Protein AF-A0A4R1UA46-F1 (afdb_monomer_lite)

pLDDT: mean 77.19, std 11.17, range [39.56, 89.19]

Secondary structure (DSSP, 8-state):
------HHHHHHHHHHHHHHHGGGEEEEEEEEE-TTSS-EEEEEEEEEEETTEEEEEEEEPPPP---

Structure (mmCIF, N/CA/C/O backbone):
data_AF-A0A4R1UA46-F1
#
_entry.id   AF-A0A4R1UA46-F1
#
loop_
_atom_site.group_PDB
_atom_site.id
_atom_site.type_symbol
_atom_site.label_atom_id
_atom_site.label_alt_id
_atom_site.label_comp_id
_atom_site.label_asym_id
_atom_site.label_entity_id
_atom_site.label_seq_id
_atom_site.pdbx_PDB_ins_code
_atom_site.Cartn_x
_atom_site.Cartn_y
_atom_site.Cartn_z
_atom_site.occupancy
_atom_site.B_iso_or_equiv
_atom_site.auth_seq_id
_atom_site.auth_comp_id
_atom_site.auth_asym_id
_atom_site.auth_atom_id
_atom_site.pdbx_PDB_model_num
ATOM 1 N N . MET A 1 1 ? 33.061 15.590 -3.577 1.00 39.56 1 MET A N 1
ATOM 2 C CA . MET A 1 1 ? 32.107 15.709 -4.700 1.00 39.56 1 MET A CA 1
ATOM 3 C C . MET A 1 1 ? 30.702 15.616 -4.131 1.00 39.56 1 MET A C 1
ATOM 5 O O . MET A 1 1 ? 30.330 14.547 -3.670 1.00 39.56 1 MET A O 1
ATOM 9 N N . ALA A 1 2 ? 29.961 16.721 -4.070 1.00 49.19 2 ALA A N 1
ATOM 10 C CA . ALA A 1 2 ? 28.548 16.683 -3.701 1.00 49.19 2 ALA A CA 1
ATOM 11 C C . ALA A 1 2 ? 27.745 16.328 -4.960 1.00 49.19 2 ALA A C 1
ATOM 13 O O . ALA A 1 2 ? 27.848 17.029 -5.965 1.00 49.19 2 ALA A O 1
ATOM 14 N N . VAL A 1 3 ? 27.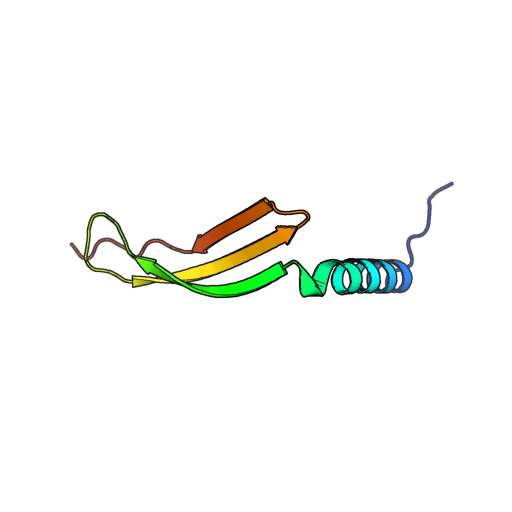005 15.219 -4.935 1.00 61.62 3 VAL A N 1
ATOM 15 C CA . VAL A 1 3 ?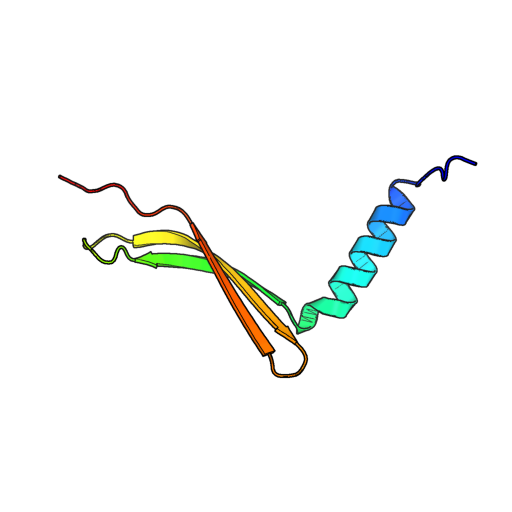 26.106 14.850 -6.035 1.00 61.62 3 VAL A CA 1
ATOM 16 C C . VAL A 1 3 ? 24.945 15.839 -6.007 1.00 61.62 3 VAL A C 1
ATOM 18 O O . VAL A 1 3 ? 24.108 15.800 -5.107 1.00 61.62 3 VAL A O 1
ATOM 21 N N . ALA A 1 4 ? 24.919 16.768 -6.960 1.00 60.84 4 ALA A N 1
ATOM 22 C CA . ALA A 1 4 ? 23.775 17.642 -7.167 1.00 60.84 4 ALA A CA 1
ATOM 23 C C . ALA A 1 4 ? 22.622 16.789 -7.713 1.00 60.84 4 ALA A C 1
ATOM 25 O O . ALA A 1 4 ? 22.547 16.511 -8.909 1.00 60.84 4 ALA A O 1
ATOM 26 N N . PHE A 1 5 ? 21.747 16.312 -6.828 1.00 66.50 5 PHE A N 1
ATOM 27 C CA . PHE A 1 5 ? 20.547 15.600 -7.246 1.00 66.50 5 PHE A CA 1
ATOM 28 C C . PHE A 1 5 ? 19.560 16.599 -7.849 1.00 66.50 5 PHE A C 1
ATOM 30 O O . PHE A 1 5 ? 18.933 17.387 -7.143 1.00 66.50 5 PHE A O 1
ATOM 37 N N . ASN A 1 6 ? 19.436 16.574 -9.174 1.00 82.94 6 ASN A N 1
ATOM 38 C CA . ASN A 1 6 ? 18.412 17.332 -9.875 1.00 82.94 6 ASN A CA 1
ATOM 39 C C . ASN A 1 6 ? 17.030 16.756 -9.507 1.00 82.94 6 ASN A C 1
ATOM 41 O O . ASN A 1 6 ? 16.816 15.544 -9.597 1.00 82.94 6 ASN A O 1
ATOM 45 N N . ARG A 1 7 ? 16.090 17.614 -9.095 1.00 83.19 7 ARG A N 1
ATOM 46 C CA . ARG A 1 7 ? 14.718 17.229 -8.721 1.00 83.19 7 ARG A CA 1
ATOM 47 C C . ARG A 1 7 ? 14.059 16.376 -9.806 1.00 83.19 7 ARG A C 1
ATOM 49 O O . ARG A 1 7 ? 13.385 15.399 -9.490 1.00 83.19 7 ARG A O 1
ATOM 56 N N . ASP A 1 8 ? 14.305 16.705 -11.068 1.00 85.38 8 ASP A N 1
ATOM 57 C CA . ASP A 1 8 ? 13.718 15.998 -12.208 1.00 85.38 8 ASP A CA 1
ATOM 58 C C . ASP A 1 8 ? 14.271 14.575 -12.358 1.00 85.38 8 ASP A C 1
ATOM 60 O O . ASP A 1 8 ? 13.534 13.647 -12.702 1.00 85.38 8 ASP A O 1
ATOM 64 N N . ALA A 1 9 ? 15.547 14.372 -12.014 1.00 84.12 9 ALA A N 1
ATOM 65 C CA . ALA A 1 9 ? 16.156 13.047 -11.984 1.00 84.12 9 ALA A CA 1
ATOM 66 C C . ALA A 1 9 ? 15.542 12.185 -10.871 1.00 84.12 9 ALA A C 1
ATOM 68 O O . ALA A 1 9 ? 15.209 11.027 -11.112 1.00 84.12 9 ALA A O 1
ATOM 69 N N . ILE A 1 10 ? 15.305 12.761 -9.684 1.00 85.75 10 ILE A N 1
ATOM 70 C CA . ILE A 1 10 ? 14.630 12.060 -8.579 1.00 85.75 10 ILE A CA 1
ATOM 71 C C . ILE A 1 10 ? 13.214 11.643 -8.992 1.00 85.75 10 ILE A C 1
ATOM 73 O O . ILE A 1 10 ? 12.835 10.492 -8.795 1.00 85.75 10 ILE A O 1
ATOM 77 N N . VAL A 1 11 ? 12.438 12.554 -9.589 1.00 87.56 11 VAL A N 1
ATOM 78 C CA . VAL A 1 11 ? 11.059 12.269 -10.020 1.00 87.56 11 VAL A CA 1
ATOM 79 C C . VAL A 1 11 ? 11.025 11.176 -11.089 1.00 87.56 11 VAL A C 1
ATOM 81 O O . VAL A 1 11 ? 10.170 10.294 -11.033 1.00 87.56 11 VAL A O 1
ATOM 84 N N . THR A 1 12 ? 11.967 11.201 -12.032 1.00 88.62 12 THR A N 1
ATOM 85 C CA . THR A 1 12 ? 12.067 10.187 -13.092 1.00 88.62 12 THR A CA 1
ATOM 86 C C . THR A 1 12 ? 12.408 8.814 -12.519 1.00 88.62 12 THR A C 1
ATOM 88 O O . THR A 1 12 ? 11.730 7.835 -12.824 1.00 88.62 12 THR A O 1
ATOM 91 N N . VAL A 1 13 ? 13.409 8.737 -11.636 1.00 87.12 13 VAL A N 1
ATOM 92 C CA . VAL A 1 13 ? 13.793 7.481 -10.974 1.00 87.12 13 VAL A CA 1
ATOM 93 C C . VAL A 1 13 ? 12.647 6.945 -10.117 1.00 87.12 13 VAL A C 1
ATOM 95 O O . VAL A 1 13 ? 12.315 5.767 -10.222 1.00 87.12 13 VAL A O 1
ATOM 98 N N . ALA A 1 14 ? 11.989 7.801 -9.331 1.00 84.31 14 ALA A N 1
ATOM 99 C CA . ALA A 1 14 ? 10.841 7.408 -8.519 1.00 84.31 14 ALA A CA 1
ATOM 100 C C . ALA A 1 14 ? 9.693 6.871 -9.384 1.00 84.31 14 ALA A C 1
ATOM 102 O O . ALA A 1 14 ? 9.129 5.830 -9.061 1.00 84.31 14 ALA A O 1
ATOM 103 N N . ARG A 1 15 ? 9.380 7.530 -10.507 1.00 85.00 15 ARG A N 1
ATOM 104 C CA . ARG A 1 15 ? 8.345 7.067 -11.441 1.00 85.00 15 ARG A CA 1
ATOM 105 C C . ARG A 1 15 ? 8.682 5.699 -12.030 1.00 85.00 15 ARG A C 1
ATOM 107 O O . ARG A 1 15 ? 7.811 4.840 -12.048 1.00 85.00 15 ARG A O 1
ATOM 114 N N . ASN A 1 16 ? 9.925 5.487 -12.460 1.00 84.00 16 ASN A N 1
ATOM 115 C CA . ASN A 1 16 ? 10.355 4.207 -13.028 1.00 84.00 16 ASN A CA 1
ATOM 116 C C . ASN A 1 16 ? 10.287 3.075 -11.998 1.00 84.00 16 ASN A C 1
ATOM 118 O O . ASN A 1 16 ? 9.847 1.977 -12.323 1.00 84.00 16 ASN A O 1
ATOM 122 N N . ILE A 1 17 ? 10.689 3.349 -10.752 1.00 81.62 17 ILE A N 1
ATOM 123 C CA . ILE A 1 17 ? 10.569 2.384 -9.655 1.00 81.62 17 ILE A CA 1
ATOM 124 C C . ILE A 1 17 ? 9.096 2.061 -9.417 1.00 81.62 17 ILE A C 1
ATOM 126 O O . ILE A 1 17 ? 8.743 0.889 -9.423 1.00 81.62 17 ILE A O 1
ATOM 130 N N . ILE A 1 18 ? 8.248 3.084 -9.270 1.00 78.50 18 ILE A N 1
ATOM 131 C CA . ILE A 1 18 ? 6.807 2.931 -9.035 1.00 78.50 18 ILE A CA 1
ATOM 132 C C . ILE A 1 18 ? 6.150 2.115 -10.154 1.00 78.50 18 ILE A C 1
ATOM 134 O O . ILE A 1 18 ? 5.433 1.176 -9.844 1.00 78.50 18 ILE A O 1
ATOM 138 N N . GLN A 1 19 ? 6.435 2.404 -11.427 1.00 78.00 19 GLN A N 1
ATOM 139 C CA . GLN A 1 19 ? 5.900 1.646 -12.568 1.00 78.00 19 GLN A CA 1
ATOM 140 C C . GLN A 1 19 ? 6.381 0.195 -12.596 1.00 78.00 19 GLN A C 1
ATOM 142 O O . GLN A 1 19 ? 5.615 -0.703 -12.932 1.00 78.00 19 GLN A O 1
ATOM 147 N N . ALA A 1 20 ? 7.640 -0.054 -12.227 1.00 75.81 20 ALA A N 1
ATOM 148 C CA . ALA A 1 20 ? 8.161 -1.412 -12.159 1.00 75.81 20 ALA A CA 1
ATOM 149 C C . ALA A 1 20 ? 7.436 -2.241 -11.093 1.00 75.81 20 ALA A C 1
ATOM 151 O O . ALA A 1 20 ? 7.255 -3.435 -11.300 1.00 75.81 20 ALA A O 1
ATOM 152 N N . ILE A 1 21 ? 7.009 -1.614 -9.988 1.00 75.50 21 ILE A N 1
ATOM 153 C CA . ILE A 1 21 ? 6.297 -2.285 -8.894 1.00 75.50 21 ILE A CA 1
ATOM 154 C C . ILE A 1 21 ? 4.767 -2.156 -8.956 1.00 75.50 21 ILE A C 1
ATOM 156 O O . ILE A 1 21 ? 4.091 -2.818 -8.178 1.00 75.50 21 ILE A O 1
ATOM 160 N N . GLU A 1 22 ? 4.220 -1.361 -9.882 1.00 68.44 22 GLU A N 1
ATOM 161 C CA . GLU A 1 22 ? 2.786 -1.070 -10.046 1.00 68.44 22 GLU A CA 1
ATOM 162 C C . GLU A 1 22 ? 1.871 -2.306 -10.104 1.00 68.44 22 GLU A C 1
ATOM 164 O O . GLU A 1 22 ? 0.812 -2.257 -9.485 1.00 68.44 22 GLU A O 1
ATOM 169 N N . PRO A 1 23 ? 2.233 -3.444 -10.738 1.00 73.56 23 PRO A N 1
ATOM 170 C CA . PRO A 1 23 ? 1.359 -4.620 -10.705 1.00 73.56 23 PRO A CA 1
ATOM 171 C C . PRO A 1 23 ? 1.382 -5.358 -9.361 1.00 73.56 23 PRO A C 1
ATOM 173 O O . PRO A 1 23 ? 0.577 -6.261 -9.139 1.00 73.56 23 PRO A O 1
ATOM 176 N N . TRP A 1 24 ? 2.328 -5.028 -8.486 1.00 81.81 24 TRP A N 1
ATOM 177 C CA . TRP A 1 24 ? 2.558 -5.736 -7.236 1.00 81.81 24 TRP A CA 1
ATOM 178 C C . TRP A 1 24 ? 2.019 -4.998 -6.037 1.00 81.81 24 TRP A C 1
ATOM 180 O O . TRP A 1 24 ? 2.062 -5.582 -4.968 1.00 81.81 24 TRP A O 1
ATOM 190 N N . TYR A 1 25 ? 1.524 -3.767 -6.155 1.00 82.81 25 TYR A N 1
ATOM 191 C CA . TYR A 1 25 ? 0.961 -3.082 -5.003 1.00 82.81 25 TYR A CA 1
ATOM 192 C C . TYR A 1 25 ? -0.400 -2.451 -5.281 1.00 82.81 25 TYR A C 1
ATOM 194 O O . TYR A 1 25 ? -0.665 -1.984 -6.383 1.00 82.81 25 TYR A O 1
ATOM 202 N N . ASP A 1 26 ? -1.240 -2.385 -4.252 1.00 86.00 26 ASP A N 1
ATOM 203 C CA . ASP A 1 26 ? -2.521 -1.684 -4.284 1.00 86.00 26 ASP A CA 1
ATOM 204 C C . ASP A 1 26 ? -2.659 -0.764 -3.064 1.00 86.00 26 ASP A C 1
ATOM 206 O O . ASP A 1 26 ? -2.181 -1.066 -1.966 1.00 86.00 26 ASP A O 1
ATOM 210 N N . TRP A 1 27 ? -3.302 0.383 -3.267 1.00 88.25 27 TRP A N 1
ATOM 211 C CA . TRP A 1 27 ? -3.675 1.309 -2.204 1.00 88.25 27 TRP A CA 1
ATOM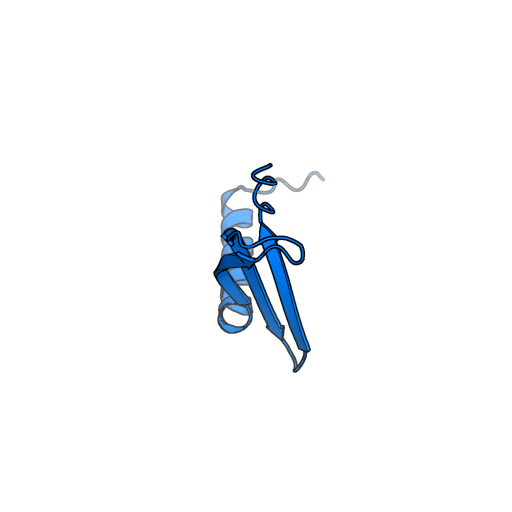 212 C C . TRP A 1 27 ? -5.155 1.610 -2.313 1.00 88.25 27 TRP A C 1
ATOM 214 O O . TRP A 1 27 ? -5.613 2.216 -3.283 1.00 88.25 27 TRP A O 1
ATOM 224 N N . GLY A 1 28 ? -5.893 1.327 -1.249 1.00 87.19 28 GLY A N 1
ATOM 225 C CA . GLY A 1 28 ? -7.312 1.632 -1.220 1.00 87.19 28 GLY A CA 1
ATOM 226 C C . GLY A 1 28 ? -7.787 2.180 0.109 1.00 87.19 28 GLY A C 1
ATOM 227 O O . GLY A 1 28 ? -7.038 2.395 1.068 1.00 87.19 28 GLY A O 1
ATOM 228 N N . ARG A 1 29 ? -9.086 2.463 0.141 1.00 88.56 29 ARG A N 1
ATOM 229 C CA . ARG A 1 29 ? -9.803 2.812 1.365 1.00 88.56 29 ARG A CA 1
ATOM 230 C C . ARG A 1 29 ? -10.417 1.544 1.931 1.00 88.56 29 ARG A C 1
ATOM 232 O O . ARG A 1 29 ? -10.881 0.695 1.181 1.00 88.56 29 ARG A O 1
ATOM 239 N N . THR A 1 30 ? -10.448 1.450 3.249 1.00 86.31 30 THR A N 1
ATOM 240 C CA . THR A 1 30 ? -11.139 0.378 3.965 1.00 86.31 30 THR A CA 1
ATOM 241 C C . THR A 1 30 ? -11.895 0.956 5.158 1.00 86.31 30 THR A C 1
ATOM 243 O O . THR A 1 30 ? -11.649 2.103 5.549 1.00 86.31 30 THR A O 1
ATOM 246 N N . SER A 1 31 ? -12.807 0.188 5.744 1.00 79.44 31 SER A N 1
ATOM 247 C CA . SER A 1 31 ? -13.364 0.475 7.063 1.00 79.44 31 SER A CA 1
ATOM 248 C C . SER A 1 31 ? -12.639 -0.365 8.114 1.00 79.44 31 SER A C 1
ATOM 250 O O . SER A 1 31 ? -12.467 -1.575 7.982 1.00 79.44 31 SER A O 1
ATOM 252 N N . ILE A 1 32 ? -12.166 0.288 9.175 1.00 75.38 32 ILE A N 1
ATOM 253 C CA . ILE A 1 32 ? -11.588 -0.400 10.328 1.00 75.38 32 ILE A CA 1
ATOM 254 C C . ILE A 1 32 ? -12.707 -0.613 11.329 1.00 75.38 32 ILE A C 1
ATOM 256 O O . ILE A 1 32 ? -13.241 0.345 11.895 1.00 75.38 32 ILE A O 1
ATOM 260 N N . THR A 1 33 ? -13.038 -1.881 11.543 1.00 71.69 33 THR A N 1
ATOM 261 C CA . THR A 1 33 ? -14.017 -2.278 12.551 1.00 71.69 33 THR A CA 1
ATOM 262 C C . THR A 1 33 ? -13.324 -2.366 13.901 1.00 71.69 33 THR A C 1
ATOM 264 O O . THR A 1 33 ? -12.241 -2.945 14.024 1.00 71.69 33 THR A O 1
ATOM 267 N N . ARG A 1 34 ? -13.926 -1.781 14.935 1.00 67.81 34 ARG A N 1
ATOM 268 C CA . ARG A 1 34 ? -13.407 -1.912 16.296 1.00 67.81 34 ARG A CA 1
ATOM 269 C C . ARG A 1 34 ? -13.777 -3.281 16.874 1.00 67.81 34 ARG A C 1
ATOM 271 O O . ARG A 1 34 ? -14.929 -3.683 16.805 1.00 67.81 34 ARG A O 1
ATOM 278 N N . ILE A 1 35 ? -12.811 -3.965 17.489 1.00 73.25 35 ILE A N 1
ATOM 279 C CA . ILE A 1 35 ? -13.034 -5.297 18.079 1.00 73.25 35 ILE A CA 1
ATOM 280 C C . ILE A 1 35 ? -13.980 -5.261 19.297 1.00 73.25 35 ILE A C 1
ATOM 282 O O . ILE A 1 35 ? -14.762 -6.182 19.492 1.00 73.25 35 ILE A O 1
ATOM 286 N N . ASP A 1 36 ? -13.973 -4.157 20.056 1.00 67.19 36 ASP A N 1
ATOM 287 C CA . ASP A 1 36 ? -14.718 -4.017 21.320 1.00 67.19 36 ASP A CA 1
ATOM 288 C C . ASP A 1 36 ? -16.032 -3.218 21.218 1.00 67.19 36 ASP A C 1
ATOM 290 O O . ASP A 1 36 ? -16.696 -3.001 22.232 1.00 67.19 36 ASP A O 1
ATOM 294 N N . ASN A 1 37 ? -16.393 -2.679 20.046 1.00 61.91 37 ASN A N 1
ATOM 295 C CA . ASN A 1 37 ? -17.629 -1.899 19.890 1.00 61.91 37 ASN A CA 1
ATOM 296 C C . ASN A 1 37 ? -18.105 -1.885 18.429 1.00 61.91 37 ASN A C 1
ATOM 298 O O . ASN A 1 37 ? -17.282 -1.912 17.516 1.00 61.91 37 ASN A O 1
ATOM 302 N N . ARG A 1 38 ? -19.418 -1.768 18.193 1.00 55.22 38 ARG A N 1
ATOM 303 C CA . ARG A 1 38 ? -19.964 -1.556 16.842 1.00 55.22 38 ARG A CA 1
ATOM 304 C C . ARG A 1 38 ? -19.609 -0.144 16.381 1.00 55.22 38 ARG A C 1
ATOM 306 O O . ARG A 1 38 ? -20.283 0.816 16.728 1.00 55.22 38 ARG A O 1
ATOM 313 N N . GLY A 1 39 ? -18.530 -0.020 15.619 1.00 58.03 39 GLY A N 1
ATOM 314 C CA . GLY A 1 39 ? -18.132 1.233 14.991 1.00 58.03 39 GLY A CA 1
ATOM 315 C C . GLY A 1 39 ? -17.158 0.984 13.849 1.00 58.03 39 GLY A C 1
ATOM 316 O O . GLY A 1 39 ? -16.174 0.260 14.018 1.00 58.03 39 GLY A O 1
ATOM 317 N N . GLU A 1 40 ? -17.435 1.609 12.706 1.00 66.12 40 GLU A N 1
ATOM 318 C CA . GLU A 1 40 ? -16.574 1.611 11.526 1.00 66.12 40 GLU A CA 1
ATOM 319 C C . GLU A 1 40 ? -15.860 2.962 11.421 1.00 66.12 40 GLU A C 1
ATOM 321 O O . GLU A 1 40 ? -16.487 4.020 11.354 1.00 66.12 40 GLU A O 1
ATOM 326 N N . GLY A 1 41 ? -14.529 2.935 11.462 1.00 72.88 41 GLY A N 1
ATOM 327 C CA . GLY A 1 41 ? -13.687 4.109 11.241 1.00 72.88 41 GLY A CA 1
ATOM 328 C C . GLY A 1 41 ? -13.085 4.108 9.835 1.00 72.88 41 GLY A C 1
ATOM 329 O O . GLY A 1 41 ? -12.846 3.037 9.275 1.00 72.88 41 GLY A O 1
ATOM 330 N N . PRO A 1 42 ? -12.783 5.279 9.248 1.00 81.44 42 PRO A N 1
ATOM 331 C CA . PRO A 1 42 ? -12.099 5.334 7.965 1.00 81.44 42 PRO A CA 1
ATOM 332 C C . PRO A 1 42 ? -10.663 4.815 8.101 1.00 81.44 42 PRO A C 1
ATOM 334 O O . PRO A 1 42 ? -9.889 5.258 8.960 1.00 81.44 42 PRO A O 1
ATOM 337 N N . GLY A 1 43 ? -10.296 3.909 7.204 1.00 86.50 43 GLY A N 1
ATOM 338 C CA . GLY A 1 43 ? -8.955 3.372 7.071 1.00 86.50 43 GLY A CA 1
ATOM 339 C C . GLY A 1 43 ? -8.472 3.366 5.631 1.00 86.50 43 GLY A C 1
ATOM 340 O O . GLY A 1 43 ? -9.186 3.681 4.674 1.00 86.50 43 GLY A O 1
ATOM 341 N N . ARG A 1 44 ? -7.203 3.023 5.494 1.00 88.56 44 ARG A N 1
ATOM 342 C CA . ARG A 1 44 ? -6.541 2.742 4.233 1.00 88.56 44 ARG A CA 1
ATOM 343 C C . ARG A 1 44 ? -5.831 1.412 4.354 1.00 88.56 44 ARG A C 1
ATOM 345 O O . ARG A 1 44 ? -5.419 1.029 5.450 1.00 88.56 44 ARG A O 1
ATOM 352 N N . PHE A 1 45 ? -5.701 0.735 3.231 1.00 88.75 45 PHE A N 1
ATOM 353 C CA . PHE A 1 45 ? -4.872 -0.450 3.137 1.00 88.75 45 PHE A CA 1
ATOM 354 C C . PHE A 1 45 ? -3.764 -0.215 2.120 1.00 88.75 45 PHE A C 1
ATOM 356 O O . PHE A 1 45 ? -3.910 0.599 1.201 1.00 88.75 45 PHE A O 1
ATOM 363 N N . PHE A 1 46 ? -2.658 -0.906 2.346 1.00 89.19 46 PHE A N 1
ATOM 364 C CA . PHE A 1 46 ? -1.583 -1.086 1.395 1.00 89.19 46 PHE A CA 1
ATOM 365 C C . PHE A 1 46 ? -1.340 -2.577 1.254 1.00 89.19 46 PHE A C 1
ATOM 367 O O . PHE A 1 46 ? -0.980 -3.224 2.241 1.00 89.19 46 PHE A O 1
ATOM 374 N N . ASP A 1 47 ? -1.495 -3.074 0.037 1.00 88.56 47 ASP A N 1
ATOM 375 C CA . ASP A 1 47 ? -1.216 -4.463 -0.294 1.00 88.56 47 ASP A CA 1
ATOM 376 C C . ASP A 1 47 ? -0.001 -4.512 -1.201 1.00 88.56 47 ASP A C 1
ATOM 378 O O . ASP A 1 47 ? 0.092 -3.742 -2.149 1.00 88.56 47 ASP A O 1
ATOM 382 N N . LEU A 1 48 ? 0.926 -5.420 -0.914 1.00 87.38 48 LEU A N 1
ATOM 383 C CA . LEU A 1 48 ? 2.074 -5.742 -1.749 1.00 87.38 48 LEU A CA 1
ATOM 384 C C . LEU A 1 48 ? 2.094 -7.254 -1.995 1.00 87.38 48 LEU A C 1
ATOM 386 O O . LEU A 1 48 ? 2.244 -8.045 -1.066 1.00 87.38 48 LEU A O 1
ATOM 390 N N . GLN A 1 49 ? 1.964 -7.653 -3.254 1.00 87.56 49 GLN A N 1
ATOM 391 C CA . GLN A 1 49 ? 2.052 -9.015 -3.759 1.00 87.56 49 GLN A CA 1
ATOM 392 C C . GLN A 1 49 ? 3.309 -9.176 -4.604 1.00 87.56 49 GLN A C 1
ATOM 394 O O . GLN A 1 49 ? 3.337 -8.808 -5.777 1.00 87.56 49 GLN A O 1
ATOM 399 N N . TRP A 1 50 ? 4.351 -9.764 -4.024 1.00 82.06 50 TRP A N 1
ATOM 400 C CA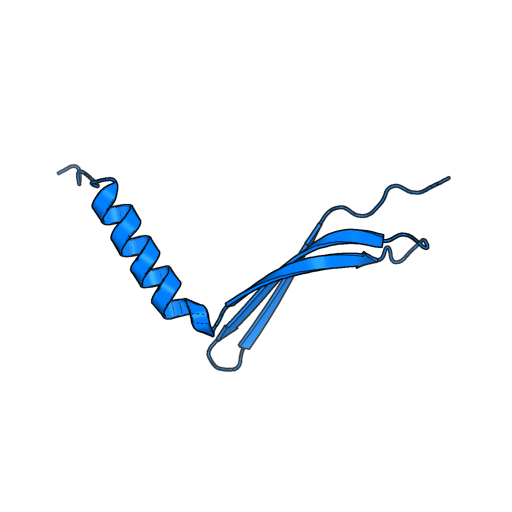 . TRP A 1 50 ? 5.624 -9.946 -4.712 1.00 82.06 50 TRP A CA 1
ATOM 401 C C . TRP A 1 50 ? 6.210 -11.332 -4.455 1.00 82.06 50 TRP A C 1
ATOM 403 O O . TRP A 1 50 ? 6.296 -11.775 -3.315 1.00 82.06 50 TRP A O 1
ATOM 413 N N . ALA A 1 51 ? 6.614 -12.025 -5.526 1.00 80.25 51 ALA A N 1
ATOM 414 C CA . ALA A 1 51 ? 7.291 -13.327 -5.470 1.00 80.25 51 ALA A CA 1
ATOM 415 C C . ALA A 1 51 ? 6.590 -14.395 -4.590 1.00 80.25 51 ALA A C 1
ATOM 417 O O . ALA A 1 51 ? 7.248 -15.196 -3.931 1.00 80.25 51 ALA A O 1
ATOM 418 N N . GLY A 1 52 ? 5.251 -14.411 -4.569 1.00 77.00 52 GLY A N 1
ATOM 419 C CA . GLY A 1 52 ? 4.457 -15.345 -3.756 1.00 77.00 52 GLY A CA 1
ATOM 420 C C . GLY A 1 52 ? 4.261 -14.924 -2.293 1.00 77.00 52 GLY A C 1
ATOM 421 O O . GLY A 1 52 ? 3.572 -15.622 -1.552 1.00 77.00 52 GLY A O 1
ATOM 422 N N . LEU A 1 53 ? 4.816 -13.782 -1.879 1.00 78.88 53 LEU A N 1
ATOM 423 C CA . LEU A 1 53 ? 4.566 -13.150 -0.588 1.00 78.88 53 LEU A CA 1
ATOM 424 C C . LEU A 1 53 ? 3.475 -12.080 -0.737 1.00 78.88 53 LEU A C 1
ATOM 426 O O . LEU A 1 53 ? 3.575 -11.203 -1.595 1.00 78.88 53 LEU A O 1
ATOM 430 N N . ASN A 1 54 ? 2.453 -12.138 0.119 1.00 85.69 54 ASN A N 1
ATOM 431 C CA . ASN A 1 54 ? 1.466 -11.072 0.282 1.00 85.69 54 ASN A CA 1
ATOM 432 C C . ASN A 1 54 ? 1.715 -10.364 1.621 1.00 85.69 54 ASN A C 1
ATOM 434 O O . ASN A 1 54 ? 1.662 -10.993 2.679 1.00 85.69 54 ASN A O 1
ATOM 438 N N . ILE A 1 55 ? 2.009 -9.067 1.566 1.00 84.75 55 ILE A N 1
ATOM 439 C CA . ILE A 1 55 ? 2.095 -8.186 2.730 1.00 84.75 55 ILE A CA 1
ATOM 440 C C . ILE A 1 55 ? 0.929 -7.213 2.637 1.00 84.75 55 ILE A C 1
ATOM 442 O O . ILE A 1 55 ? 0.855 -6.429 1.698 1.00 84.75 55 ILE A O 1
ATOM 446 N N . THR A 1 56 ? 0.057 -7.246 3.636 1.00 86.62 56 THR A N 1
ATOM 447 C CA . THR A 1 56 ? -1.106 -6.364 3.738 1.00 86.62 56 THR A CA 1
ATOM 448 C C . THR A 1 56 ? -0.981 -5.531 5.010 1.00 86.62 56 THR A C 1
ATOM 450 O O . THR A 1 56 ? -0.832 -6.080 6.105 1.00 86.62 56 THR A O 1
ATOM 453 N N . ILE A 1 57 ? -1.027 -4.204 4.885 1.00 86.88 57 ILE A N 1
ATOM 454 C CA . ILE A 1 57 ? -0.945 -3.267 6.011 1.00 86.88 57 ILE A CA 1
ATOM 455 C C . ILE A 1 57 ? -2.214 -2.418 6.048 1.00 86.88 57 ILE A C 1
ATOM 457 O O . ILE A 1 57 ? -2.481 -1.633 5.141 1.00 86.88 57 ILE A O 1
ATOM 461 N N . PHE A 1 58 ? -2.963 -2.514 7.146 1.00 86.00 58 PHE A N 1
ATOM 462 C CA . PHE A 1 58 ? -4.114 -1.656 7.417 1.00 86.00 58 PHE A CA 1
ATOM 463 C C . PHE A 1 58 ? -3.722 -0.508 8.342 1.00 86.00 58 PHE A C 1
ATOM 465 O O . PHE A 1 58 ? -3.190 -0.724 9.432 1.00 86.00 58 PHE A O 1
ATOM 472 N N . ILE A 1 59 ? -4.011 0.723 7.925 1.00 84.44 59 ILE A N 1
ATOM 473 C CA . ILE A 1 59 ? -3.729 1.932 8.701 1.00 84.44 59 ILE A CA 1
ATOM 474 C C . ILE A 1 59 ? -4.974 2.808 8.716 1.00 84.44 59 ILE A C 1
ATOM 476 O O . ILE A 1 59 ? -5.498 3.211 7.680 1.00 84.44 59 ILE A O 1
ATOM 480 N N . GLY A 1 60 ? -5.433 3.176 9.903 1.00 82.50 60 GLY A N 1
ATOM 481 C CA . GLY A 1 60 ? -6.549 4.098 10.054 1.00 82.50 60 GLY A CA 1
ATOM 482 C C . GLY A 1 60 ? -6.798 4.433 11.509 1.00 82.50 60 GLY A C 1
ATOM 483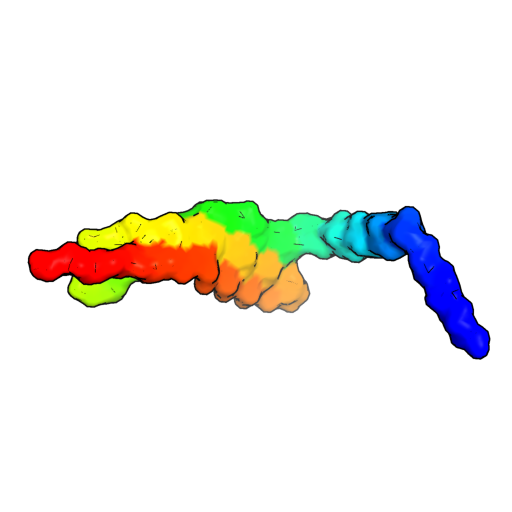 O O . GLY A 1 60 ? -6.037 4.043 12.395 1.00 82.50 60 GLY A O 1
ATOM 484 N N . ARG A 1 61 ? -7.850 5.210 11.756 1.00 77.12 61 ARG A N 1
ATOM 485 C CA . ARG A 1 61 ? -8.213 5.606 13.116 1.00 77.12 61 ARG A CA 1
ATOM 486 C C . ARG A 1 61 ? -9.301 4.684 13.636 1.00 77.12 61 ARG A C 1
ATOM 488 O O . ARG A 1 61 ? -10.389 4.642 13.068 1.00 77.12 61 ARG A O 1
ATOM 495 N N . THR A 1 62 ? -9.026 4.017 14.752 1.00 73.44 62 THR A N 1
ATOM 496 C CA . THR A 1 62 ? -10.064 3.331 15.522 1.00 73.44 62 THR A CA 1
ATOM 497 C C . THR A 1 62 ? -11.103 4.368 15.963 1.00 73.44 62 THR A C 1
ATOM 499 O O . THR A 1 62 ? -10.718 5.385 16.555 1.00 73.44 62 THR A O 1
ATOM 502 N N . PRO A 1 63 ? -12.399 4.167 15.670 1.00 66.38 63 PRO A N 1
ATOM 503 C CA . PRO A 1 63 ? -13.430 5.120 16.057 1.00 66.38 63 PRO A CA 1
ATOM 504 C C . PRO A 1 63 ? -13.470 5.270 17.586 1.00 66.38 63 PRO A C 1
ATOM 506 O O . PRO A 1 63 ? -13.227 4.312 18.332 1.00 66.38 63 PRO A O 1
ATOM 509 N N . LYS A 1 64 ? -13.736 6.498 18.063 1.00 68.19 64 LYS A N 1
ATOM 510 C CA . LYS A 1 64 ? -13.850 6.780 19.503 1.00 68.19 64 LYS A CA 1
ATOM 511 C C . LYS A 1 64 ? -14.924 5.879 20.115 1.00 68.19 64 LYS A C 1
ATOM 513 O O . LYS A 1 64 ? -15.876 5.486 19.452 1.00 68.19 64 LYS A O 1
ATOM 518 N N . ARG A 1 65 ? -14.751 5.522 21.392 1.00 62.91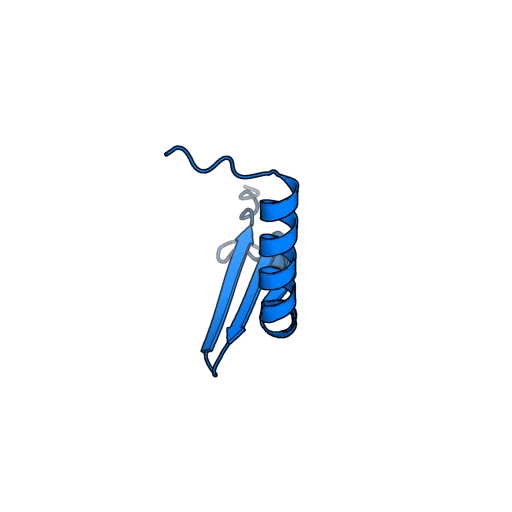 65 ARG A N 1
ATOM 519 C CA . ARG A 1 65 ? -15.800 4.826 22.149 1.00 62.91 65 ARG A CA 1
ATOM 520 C C . ARG A 1 65 ? -16.950 5.820 22.287 1.00 62.91 65 ARG A C 1
ATOM 522 O O . ARG A 1 65 ? -16.759 6.837 22.945 1.00 62.91 65 ARG A O 1
ATOM 529 N N . GLU A 1 66 ? -18.068 5.574 21.613 1.00 61.12 66 GLU A N 1
ATOM 530 C CA . GLU A 1 66 ? -19.334 6.129 22.086 1.00 61.12 66 GLU A CA 1
ATOM 531 C C . GLU A 1 66 ? -19.585 5.474 23.447 1.00 61.12 66 GLU A C 1
ATOM 533 O O . GLU A 1 66 ? -19.393 4.261 23.587 1.00 61.12 66 GLU A O 1
ATOM 538 N N . GLY A 1 67 ? -19.767 6.327 24.457 1.00 52.75 67 GLY A N 1
ATOM 539 C CA . GLY A 1 67 ? -19.796 5.962 25.873 1.00 52.75 67 GLY A CA 1
ATOM 540 C C . GLY A 1 67 ? -20.950 5.042 26.209 1.00 52.75 67 GLY A C 1
ATOM 541 O O . GLY A 1 67 ? -22.054 5.292 25.681 1.00 52.75 67 GLY A O 1
#

Sequence (67 aa):
MAVAFNRDAIVTVARNIIQAIEPWYDWGRTSITRIDNRGEGPGRFFDLQWAGLNITIFIGRTPKREG

Foldseek 3Di:
DDPPDDPVNVVVVVVVVCVVQVVFKDKDWDWDADPPDGDTWIWMKMWGHDPNDIDIDIDTDDDDDPD

Radius of gyration: 18.46 Å; chains: 1; bounding box: 52×33×39 Å